Protein AF-A0A2P2M6H8-F1 (afdb_monome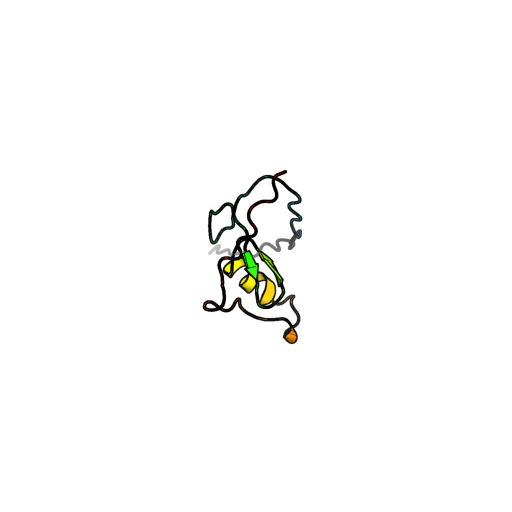r_lite)

Secondary structure (DSSP, 8-state):
---------------------SSS-SS-SS---S-EEE-TTT--EES-HHHHHHHHTSTTS-GGG-----TTT----EE-----

Radius of gyration: 19.08 Å; chains: 1; bounding box: 42×59×32 Å

Structure (mmCIF, N/CA/C/O backbone):
data_AF-A0A2P2M6H8-F1
#
_entry.id   AF-A0A2P2M6H8-F1
#
loop_
_atom_site.group_PDB
_atom_site.id
_atom_site.type_symbol
_atom_site.label_atom_id
_atom_site.label_alt_id
_atom_site.label_comp_id
_atom_site.label_asym_id
_atom_site.label_entity_id
_atom_site.label_seq_id
_atom_site.pdbx_PDB_ins_code
_atom_site.Cartn_x
_atom_site.Cartn_y
_atom_site.Cartn_z
_atom_site.occupancy
_atom_site.B_iso_or_equiv
_atom_site.auth_seq_id
_atom_site.auth_comp_id
_atom_site.auth_asym_id
_atom_site.auth_atom_id
_atom_site.pdbx_PDB_model_num
ATOM 1 N N . MET A 1 1 ? 27.817 46.698 -2.114 1.00 50.06 1 MET A N 1
ATOM 2 C CA . MET A 1 1 ? 26.498 46.047 -2.172 1.00 50.06 1 MET A CA 1
ATOM 3 C C . MET A 1 1 ? 26.705 44.667 -1.594 1.00 50.06 1 MET A C 1
ATOM 5 O O . MET A 1 1 ? 27.359 43.858 -2.235 1.00 50.06 1 MET A O 1
ATOM 9 N N . ASP A 1 2 ? 26.305 44.472 -0.343 1.00 54.44 2 ASP A N 1
ATOM 10 C CA . ASP A 1 2 ? 26.361 4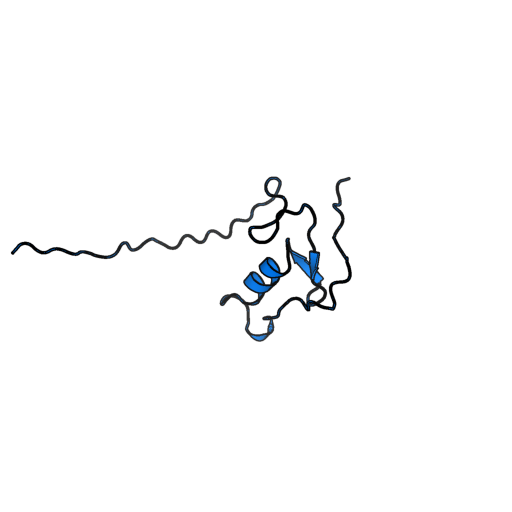3.163 0.302 1.00 54.44 2 ASP A CA 1
ATOM 11 C C . ASP A 1 2 ? 25.119 42.393 -0.160 1.00 54.44 2 ASP A C 1
ATOM 13 O O . ASP A 1 2 ? 23.992 42.843 0.052 1.00 54.44 2 ASP A O 1
ATOM 17 N N . GLY A 1 3 ? 25.333 41.343 -0.945 1.00 52.44 3 GLY A N 1
ATOM 18 C CA . GLY A 1 3 ? 24.280 40.567 -1.584 1.00 52.44 3 GLY A CA 1
ATOM 19 C C . GLY A 1 3 ? 24.621 39.096 -1.467 1.00 52.44 3 GLY A C 1
ATOM 20 O O . GLY A 1 3 ? 25.399 38.577 -2.263 1.00 52.44 3 GLY A O 1
ATOM 21 N N . GLY A 1 4 ? 24.066 38.454 -0.442 1.00 55.06 4 GLY A N 1
ATOM 22 C CA . GLY A 1 4 ? 24.150 37.015 -0.251 1.00 55.06 4 GLY A CA 1
ATOM 23 C C . GLY A 1 4 ? 23.321 36.221 -1.261 1.00 55.06 4 GLY A C 1
ATOM 24 O O . GLY A 1 4 ? 22.454 36.763 -1.939 1.00 55.06 4 GLY A O 1
ATOM 25 N N . ILE A 1 5 ? 23.591 34.918 -1.320 1.00 62.38 5 ILE A N 1
ATOM 26 C CA . ILE A 1 5 ? 22.610 33.837 -1.147 1.00 62.38 5 ILE A CA 1
ATOM 27 C C . ILE A 1 5 ? 23.391 32.514 -1.175 1.00 62.38 5 ILE A C 1
ATOM 29 O O . ILE A 1 5 ? 23.912 32.091 -2.203 1.00 62.38 5 ILE A O 1
ATOM 33 N N . GLU A 1 6 ? 23.488 31.868 -0.019 1.00 60.84 6 GLU A N 1
ATOM 34 C CA . GLU A 1 6 ? 23.936 30.481 0.105 1.00 60.84 6 GLU A CA 1
ATOM 35 C C . GLU A 1 6 ? 22.718 29.575 -0.127 1.00 60.84 6 GLU A C 1
ATOM 37 O O . GLU A 1 6 ? 21.686 29.748 0.527 1.00 60.84 6 GLU A O 1
ATOM 42 N N . PRO A 1 7 ? 22.802 28.592 -1.031 1.00 59.12 7 PRO A N 1
ATOM 43 C CA . PRO A 1 7 ? 22.096 27.339 -0.792 1.00 59.12 7 PRO A CA 1
ATOM 44 C C . PRO A 1 7 ? 23.068 26.180 -1.077 1.00 59.12 7 PRO A C 1
ATOM 46 O O . PRO A 1 7 ? 23.858 26.223 -2.016 1.00 59.12 7 PRO A O 1
ATOM 49 N N . LYS A 1 8 ? 23.059 25.059 -0.369 1.00 49.81 8 LYS A N 1
ATOM 50 C CA . LYS A 1 8 ? 21.909 24.256 0.027 1.00 49.81 8 LYS A CA 1
ATOM 51 C C . LYS A 1 8 ? 22.412 23.165 0.975 1.00 49.81 8 LYS A C 1
ATOM 53 O O . LYS A 1 8 ? 23.315 22.409 0.634 1.00 49.81 8 LYS A O 1
ATOM 58 N N . MET A 1 9 ? 21.777 23.114 2.138 1.00 50.56 9 MET A N 1
ATOM 59 C CA . MET A 1 9 ? 21.546 21.938 2.974 1.00 50.56 9 MET A CA 1
ATOM 60 C C . MET A 1 9 ? 21.645 20.600 2.214 1.00 50.56 9 MET A C 1
ATOM 62 O O . MET A 1 9 ? 20.773 20.233 1.431 1.00 50.56 9 MET A O 1
ATOM 66 N N . SER A 1 10 ? 22.710 19.849 2.466 1.00 50.16 10 SER A N 1
ATOM 67 C CA . SER A 1 10 ? 22.758 18.415 2.205 1.00 50.16 10 SER A CA 1
ATOM 68 C C . SER A 1 10 ? 22.071 17.713 3.375 1.00 50.16 10 SER A C 1
ATOM 70 O O . SER A 1 10 ? 22.693 17.487 4.412 1.00 50.16 10 SER A O 1
ATOM 72 N N . VAL A 1 11 ? 20.775 17.433 3.239 1.00 62.41 11 VAL A N 1
ATOM 73 C CA . VAL A 1 11 ? 20.060 16.567 4.185 1.00 62.41 11 VAL A CA 1
ATOM 74 C C . VAL A 1 11 ? 20.444 15.122 3.842 1.00 62.41 11 VAL A C 1
ATOM 76 O O . VAL A 1 11 ? 20.245 14.718 2.692 1.00 62.41 11 VAL A O 1
ATOM 79 N N . PRO A 1 12 ? 21.050 14.353 4.764 1.00 56.38 12 PRO A N 1
ATOM 80 C CA . PRO A 1 12 ? 21.275 12.932 4.550 1.00 56.38 12 PRO A CA 1
ATOM 81 C C . PRO A 1 12 ? 19.916 12.238 4.447 1.00 56.38 12 PRO A C 1
ATOM 83 O O . PRO A 1 12 ? 19.046 12.443 5.281 1.00 56.38 12 PRO A O 1
ATOM 86 N N . ARG A 1 13 ? 19.729 11.466 3.377 1.00 54.53 13 ARG A N 1
ATOM 87 C CA . ARG A 1 13 ? 18.507 10.712 3.104 1.00 54.53 13 ARG A CA 1
ATOM 88 C C . ARG A 1 13 ? 18.475 9.482 4.010 1.00 54.53 13 ARG A C 1
ATOM 90 O O . ARG A 1 13 ? 18.914 8.411 3.600 1.00 54.53 13 ARG A O 1
ATOM 97 N N . ASP A 1 14 ? 18.012 9.647 5.242 1.00 54.91 14 ASP A N 1
ATOM 98 C CA . ASP A 1 14 ? 17.395 8.548 5.970 1.00 54.91 14 ASP A CA 1
ATOM 99 C C . ASP A 1 14 ? 15.997 8.337 5.378 1.00 54.91 14 ASP A C 1
ATOM 101 O O . ASP A 1 14 ? 15.052 9.054 5.669 1.00 54.91 14 ASP A O 1
ATOM 105 N N . GLU A 1 15 ? 15.867 7.386 4.457 1.00 62.03 15 GLU A N 1
ATOM 106 C CA . GLU A 1 15 ? 14.566 6.749 4.243 1.00 62.03 15 GLU A CA 1
ATOM 107 C C . GLU A 1 15 ? 14.646 5.388 4.910 1.00 62.03 15 GLU A C 1
ATOM 109 O O . GLU A 1 15 ? 14.924 4.356 4.301 1.00 62.03 15 GLU A O 1
ATOM 114 N N . GLU A 1 16 ? 14.509 5.455 6.231 1.00 50.88 16 GLU A N 1
ATOM 115 C CA . GLU A 1 16 ? 14.132 4.336 7.069 1.00 50.88 16 GLU A CA 1
ATOM 116 C C . GLU A 1 16 ? 12.803 3.794 6.528 1.00 50.88 16 GLU A C 1
ATOM 118 O O . GLU A 1 16 ? 11.761 4.454 6.587 1.00 50.88 16 GLU A O 1
ATOM 123 N N . LEU A 1 17 ? 12.863 2.605 5.928 1.00 48.91 17 LEU A N 1
ATOM 124 C CA . LEU A 1 17 ? 11.694 1.788 5.644 1.00 48.91 17 LEU A CA 1
ATOM 125 C C . LEU A 1 17 ? 11.039 1.490 6.992 1.00 48.91 17 LEU A C 1
ATOM 127 O O . LEU A 1 17 ? 11.419 0.549 7.680 1.00 48.91 17 LEU A O 1
ATOM 131 N N . SER A 1 18 ? 10.099 2.351 7.363 1.00 44.41 18 SER A N 1
ATOM 132 C CA . SER A 1 18 ? 9.298 2.245 8.572 1.00 44.41 18 SER A CA 1
ATOM 133 C C . SER A 1 18 ? 8.462 0.974 8.513 1.00 44.41 18 SER A C 1
ATOM 135 O O . SER A 1 18 ? 7.342 0.927 8.001 1.00 44.41 18 SER A O 1
ATOM 137 N N . GLU A 1 19 ? 9.039 -0.097 9.045 1.00 53.47 19 GLU A N 1
ATOM 138 C CA . GLU A 1 19 ? 8.349 -1.321 9.409 1.00 53.47 19 GLU A CA 1
ATOM 139 C C . GLU A 1 19 ? 7.457 -1.017 10.624 1.00 53.47 19 GLU A C 1
ATOM 141 O O . GLU A 1 19 ? 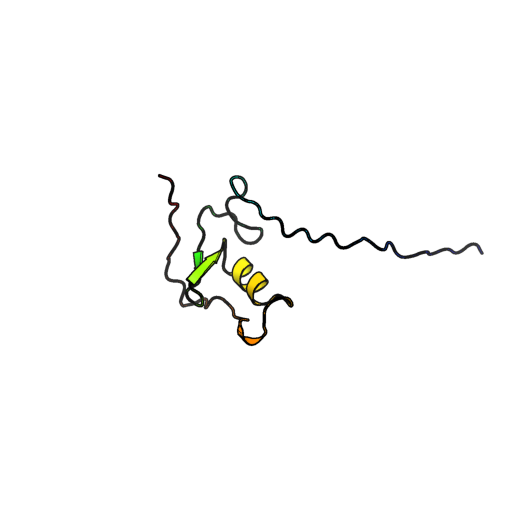7.779 -1.360 11.761 1.00 53.47 19 GLU A O 1
ATOM 146 N N . ASP A 1 20 ? 6.317 -0.351 10.392 1.00 45.53 20 ASP A N 1
ATOM 147 C CA . ASP A 1 20 ? 5.244 -0.196 11.383 1.00 45.53 20 ASP A CA 1
ATOM 148 C C . ASP A 1 20 ? 4.551 -1.551 11.588 1.00 45.53 20 ASP A C 1
ATOM 150 O O . ASP A 1 20 ? 3.469 -1.860 11.078 1.00 45.53 20 ASP A O 1
ATOM 154 N N . LEU A 1 21 ? 5.243 -2.413 12.327 1.00 50.28 21 LEU A N 1
ATOM 155 C CA . LEU A 1 21 ? 4.695 -3.608 12.932 1.00 50.28 21 LEU A CA 1
ATOM 156 C C . LEU A 1 21 ? 3.767 -3.202 14.080 1.00 50.28 21 LEU A C 1
ATOM 158 O O . LEU A 1 21 ? 4.132 -3.235 15.250 1.00 50.28 21 LEU A O 1
ATOM 162 N N . GLY A 1 22 ? 2.513 -2.938 13.723 1.00 51.81 22 GLY A N 1
ATOM 163 C CA . GLY A 1 22 ? 1.374 -3.225 14.583 1.00 51.81 22 GLY A CA 1
ATOM 164 C C . GLY A 1 22 ? 0.830 -2.052 15.397 1.00 51.81 22 GLY A C 1
ATOM 165 O O . GLY A 1 22 ? 1.467 -1.537 16.304 1.00 51.81 22 GLY A O 1
ATOM 166 N N . PHE A 1 23 ? -0.464 -1.806 15.170 1.00 49.41 23 PHE A N 1
ATOM 167 C CA . PHE A 1 23 ? -1.387 -1.052 16.027 1.00 49.41 23 PHE A CA 1
ATOM 168 C C . PHE A 1 23 ? -1.239 0.479 16.019 1.00 49.41 23 PHE A C 1
ATOM 170 O O . PHE A 1 23 ? -0.807 1.080 16.995 1.00 49.41 23 PHE A O 1
ATOM 177 N N . GLY A 1 24 ? -1.769 1.142 14.983 1.00 52.53 24 GLY A N 1
ATOM 178 C CA . GLY A 1 24 ? -1.989 2.593 15.070 1.00 52.53 24 GLY A CA 1
ATOM 179 C C . GLY A 1 24 ? -2.902 3.219 14.024 1.00 52.53 24 GLY A C 1
ATOM 180 O O . GLY A 1 24 ? -3.814 3.962 14.379 1.00 52.53 24 GLY A O 1
ATOM 181 N N . ASN A 1 25 ? -2.725 2.899 12.740 1.00 56.75 25 ASN A N 1
ATOM 182 C CA . ASN A 1 25 ? -3.336 3.693 11.670 1.00 56.75 25 ASN A CA 1
ATOM 183 C C . ASN A 1 25 ? -4.270 2.844 10.802 1.00 56.75 25 ASN A C 1
ATOM 185 O O . ASN A 1 25 ? -3.852 2.192 9.853 1.00 56.75 25 ASN A O 1
ATOM 189 N N . PHE A 1 26 ? -5.568 2.843 11.118 1.00 69.38 26 PHE A N 1
ATOM 190 C CA . PHE A 1 26 ? -6.561 2.241 10.227 1.00 69.38 26 PHE A CA 1
ATOM 191 C C . PHE A 1 26 ? -6.678 3.067 8.936 1.00 69.38 26 PHE A C 1
ATOM 193 O O . PHE A 1 26 ? -7.252 4.161 8.936 1.00 69.38 26 PHE A O 1
ATOM 200 N N . GLY A 1 27 ? -6.172 2.516 7.836 1.00 79.31 27 GLY A N 1
ATOM 201 C CA . GLY A 1 27 ? -6.215 3.125 6.511 1.00 79.31 27 GLY A CA 1
ATOM 202 C C . GLY A 1 27 ? -4.896 3.786 6.119 1.00 79.31 27 GLY A C 1
ATOM 203 O O . GLY A 1 27 ? -3.859 3.581 6.731 1.00 79.31 27 GLY A O 1
ATOM 204 N N . CYS A 1 28 ? -4.941 4.590 5.064 1.00 87.88 28 CYS A N 1
ATOM 205 C CA . CYS A 1 28 ? -3.780 5.250 4.470 1.00 87.88 28 CYS A CA 1
ATOM 206 C C . CYS A 1 28 ? -4.080 6.727 4.180 1.00 87.88 28 CYS A C 1
ATOM 208 O O . CYS A 1 28 ? -5.220 7.180 4.326 1.00 87.88 28 CYS A O 1
ATOM 210 N N . SER A 1 29 ? -3.077 7.470 3.707 1.00 88.69 29 SER A N 1
ATOM 211 C CA . SER A 1 29 ? -3.224 8.850 3.209 1.00 88.69 29 SER A CA 1
ATOM 212 C C . SER A 1 29 ? -4.313 8.989 2.135 1.00 88.69 29 SER A C 1
ATOM 214 O O . SER A 1 29 ? -4.966 10.027 2.050 1.00 88.69 29 SER A O 1
ATOM 216 N N . HIS A 1 30 ? -4.559 7.934 1.355 1.00 87.75 30 HIS A N 1
ATOM 217 C CA . HIS A 1 30 ? -5.569 7.922 0.297 1.00 87.75 30 HIS A CA 1
ATOM 218 C C . HIS A 1 30 ? -6.987 7.683 0.819 1.00 87.75 30 HIS A C 1
ATOM 220 O O . HIS A 1 30 ? -7.926 8.317 0.343 1.00 87.75 30 HIS A O 1
ATOM 226 N N . TYR A 1 31 ? -7.159 6.764 1.778 1.00 86.06 31 TYR A N 1
ATOM 227 C CA . TYR A 1 31 ? -8.460 6.392 2.340 1.00 86.06 31 TYR A CA 1
ATOM 228 C C . TYR A 1 31 ? -8.371 6.079 3.832 1.00 86.06 31 TYR A C 1
ATOM 230 O O . TYR A 1 31 ? -7.626 5.195 4.249 1.00 86.06 31 TYR A O 1
ATOM 238 N N . ARG A 1 32 ? -9.251 6.701 4.622 1.00 83.69 32 ARG A N 1
ATOM 239 C CA . ARG A 1 32 ? -9.477 6.360 6.034 1.00 83.69 32 ARG A CA 1
ATOM 240 C C . ARG A 1 32 ? -10.564 5.298 6.159 1.00 83.69 32 ARG A C 1
ATOM 242 O O . ARG A 1 32 ? -11.734 5.609 6.371 1.00 83.69 32 ARG A O 1
ATOM 249 N N . ARG A 1 33 ? -10.182 4.036 5.987 1.00 81.88 33 ARG A N 1
ATOM 250 C CA . ARG A 1 33 ? -11.059 2.869 6.145 1.00 81.88 33 ARG A CA 1
ATOM 251 C C . ARG A 1 33 ? -10.353 1.810 6.974 1.00 81.88 33 ARG A C 1
ATOM 253 O O . ARG A 1 33 ? -9.133 1.744 6.968 1.00 81.88 33 ARG A O 1
ATOM 260 N N . LYS A 1 34 ? -11.127 0.981 7.670 1.00 79.06 34 LYS A N 1
ATOM 261 C CA . LYS A 1 34 ? -10.562 -0.073 8.518 1.00 79.06 34 LYS A CA 1
ATOM 262 C C . LYS A 1 34 ? -10.129 -1.303 7.709 1.00 79.06 34 LYS A C 1
ATOM 264 O O . LYS A 1 34 ? -9.208 -1.986 8.122 1.00 79.06 34 LYS A O 1
ATOM 269 N N . CYS A 1 35 ? -10.698 -1.532 6.525 1.00 78.06 35 CYS A N 1
ATOM 270 C CA . CYS A 1 35 ? -10.381 -2.701 5.707 1.00 78.06 35 CYS A CA 1
ATOM 271 C C . CYS A 1 35 ? -9.182 -2.506 4.762 1.00 78.06 35 CYS A C 1
ATOM 273 O O . CYS A 1 35 ? -9.030 -1.461 4.120 1.00 78.06 35 CYS A O 1
ATOM 275 N N . LYS A 1 36 ? -8.399 -3.578 4.601 1.00 85.31 36 LYS A N 1
ATOM 276 C CA . LYS A 1 36 ? -7.400 -3.730 3.536 1.00 85.31 36 LYS A CA 1
ATOM 277 C C . LYS A 1 36 ? -8.025 -4.445 2.331 1.00 85.31 36 LYS A C 1
ATOM 279 O O . LYS A 1 36 ? -9.050 -5.121 2.451 1.00 85.31 36 LYS A O 1
ATOM 284 N N . ILE A 1 37 ? -7.434 -4.272 1.153 1.00 85.06 37 ILE A N 1
ATOM 285 C CA . ILE A 1 37 ? -7.808 -4.989 -0.071 1.00 85.06 37 ILE A CA 1
ATOM 286 C C . ILE A 1 37 ? -6.738 -6.010 -0.418 1.00 85.06 37 ILE A C 1
ATOM 288 O O . ILE A 1 37 ? -5.552 -5.737 -0.258 1.00 85.06 37 ILE A O 1
ATOM 292 N N . ARG A 1 38 ? -7.163 -7.155 -0.947 1.00 88.62 38 ARG A N 1
ATOM 293 C CA . ARG A 1 38 ? -6.273 -8.066 -1.663 1.00 88.62 38 ARG A CA 1
ATOM 294 C C . ARG A 1 38 ? -6.286 -7.702 -3.145 1.00 88.62 38 ARG A C 1
ATOM 296 O O . ARG A 1 38 ? -7.362 -7.633 -3.742 1.00 88.62 38 ARG A O 1
ATOM 303 N N . ALA A 1 39 ? -5.124 -7.411 -3.715 1.00 87.38 39 ALA A N 1
ATOM 304 C CA . ALA A 1 39 ? -5.002 -7.027 -5.113 1.00 87.38 39 ALA A CA 1
ATOM 305 C C . ALA A 1 39 ? -5.153 -8.271 -6.012 1.00 87.38 39 ALA A C 1
ATOM 307 O O . ALA A 1 39 ? -4.402 -9.224 -5.837 1.00 87.38 39 ALA A O 1
ATOM 308 N N . PRO A 1 40 ? -6.088 -8.300 -6.978 1.00 86.25 40 PRO A N 1
ATOM 309 C CA . PRO A 1 40 ? -6.297 -9.474 -7.835 1.00 86.25 40 PRO A CA 1
ATOM 310 C C . PRO A 1 40 ? -5.158 -9.722 -8.837 1.00 86.25 40 PRO A C 1
ATOM 312 O O . PRO A 1 40 ? -5.099 -10.785 -9.438 1.00 86.25 40 PRO A O 1
ATOM 315 N N . CYS A 1 41 ? -4.270 -8.746 -9.039 1.00 86.75 41 CYS A N 1
ATOM 316 C CA . CYS A 1 41 ? -3.147 -8.828 -9.973 1.00 86.75 41 CYS A CA 1
ATOM 317 C C . CYS A 1 41 ? -1.933 -9.591 -9.423 1.00 86.75 41 CYS A C 1
ATOM 319 O O . CYS A 1 41 ? -1.199 -10.193 -10.199 1.00 86.75 41 CYS A O 1
ATOM 321 N N . CYS A 1 42 ? -1.718 -9.561 -8.107 1.00 88.00 42 CYS A N 1
ATOM 322 C CA . CYS A 1 42 ? -0.529 -10.126 -7.458 1.00 88.00 42 CYS A CA 1
ATOM 323 C C . CYS A 1 42 ? -0.826 -10.800 -6.109 1.00 88.00 42 CYS A C 1
ATOM 325 O O . CYS A 1 42 ? 0.090 -11.231 -5.416 1.00 88.00 42 CYS A O 1
ATOM 327 N N . ASP A 1 43 ? -2.101 -10.869 -5.716 1.00 86.81 43 ASP A N 1
ATOM 328 C CA . ASP A 1 43 ? -2.595 -11.479 -4.479 1.00 86.81 43 ASP A CA 1
ATOM 329 C C . ASP A 1 43 ? -2.072 -10.873 -3.162 1.00 86.81 43 ASP A C 1
ATOM 331 O O . ASP A 1 43 ? -2.410 -11.372 -2.083 1.00 86.81 43 ASP A O 1
ATOM 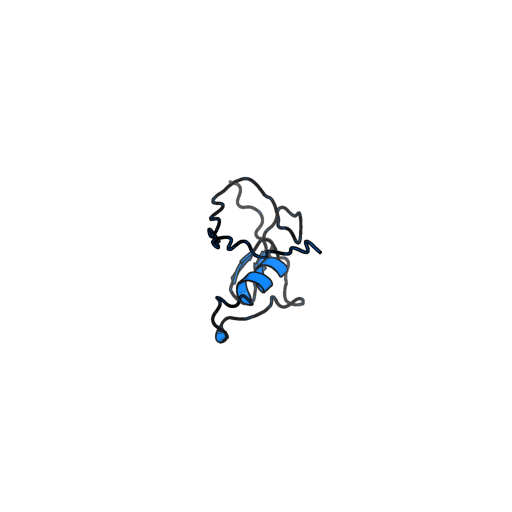335 N N . GLU A 1 44 ? -1.326 -9.770 -3.231 1.00 87.69 44 GLU A N 1
ATOM 336 C CA . GLU A 1 44 ? -0.797 -9.020 -2.090 1.00 87.69 44 GLU A CA 1
ATOM 337 C C . GLU A 1 44 ? -1.860 -8.121 -1.431 1.00 87.69 44 GLU A C 1
ATOM 339 O O . GLU A 1 44 ? -2.859 -7.726 -2.044 1.00 87.69 44 GLU A O 1
ATOM 344 N N . VAL A 1 45 ? -1.655 -7.787 -0.152 1.00 87.88 45 VAL A N 1
ATOM 345 C CA . VAL A 1 45 ? -2.617 -7.034 0.669 1.00 87.88 45 VAL A CA 1
ATOM 346 C C . VAL A 1 45 ? -2.140 -5.602 0.895 1.00 87.88 45 VAL A C 1
ATOM 348 O O . VAL A 1 45 ? -1.058 -5.381 1.426 1.00 87.88 45 VAL A O 1
ATOM 351 N N . PHE A 1 46 ? -2.994 -4.630 0.573 1.00 88.44 46 PHE A N 1
ATOM 352 C CA . PHE A 1 46 ? -2.708 -3.200 0.711 1.00 88.44 46 PHE A CA 1
ATOM 353 C C . PHE A 1 46 ? -3.871 -2.451 1.358 1.00 88.44 46 PHE A C 1
ATOM 355 O O . PHE A 1 46 ? -5.035 -2.831 1.211 1.00 88.44 46 PHE A O 1
ATOM 362 N N . ASP A 1 47 ? -3.595 -1.316 1.999 1.00 87.44 47 ASP A N 1
ATOM 363 C CA . ASP A 1 47 ? -4.646 -0.444 2.539 1.00 87.44 47 ASP A CA 1
ATOM 364 C C . ASP A 1 47 ? -5.559 0.111 1.442 1.00 87.44 47 ASP A C 1
ATOM 366 O O . ASP A 1 47 ? -6.768 0.280 1.643 1.00 87.44 47 ASP A O 1
ATOM 370 N N . CYS A 1 48 ? -5.025 0.345 0.237 1.00 88.19 48 CYS A N 1
ATOM 371 C CA . CYS A 1 48 ? -5.811 0.704 -0.938 1.00 88.19 48 CYS A CA 1
ATOM 372 C C . CYS A 1 48 ? -5.113 0.468 -2.278 1.00 88.19 48 CYS A C 1
ATOM 374 O O . CYS A 1 48 ? -3.933 0.140 -2.336 1.00 88.19 48 CYS A O 1
ATOM 376 N N . ARG A 1 49 ? -5.860 0.694 -3.371 1.00 89.75 49 ARG A N 1
ATOM 377 C CA . ARG A 1 49 ? -5.321 0.594 -4.735 1.00 89.75 49 ARG A CA 1
ATOM 378 C C . ARG A 1 49 ? -4.225 1.624 -5.026 1.00 89.75 49 ARG A C 1
ATOM 380 O O . ARG A 1 49 ? -3.350 1.345 -5.822 1.00 89.75 49 ARG A O 1
ATOM 387 N N . HIS A 1 50 ? -4.283 2.806 -4.407 1.00 91.25 50 HIS A N 1
ATOM 388 C CA . HIS A 1 50 ? -3.268 3.841 -4.616 1.00 91.25 50 HIS A CA 1
ATOM 389 C C . HIS A 1 50 ? -1.953 3.439 -3.953 1.00 91.25 50 HIS A C 1
ATOM 391 O O . HIS A 1 50 ? -0.944 3.399 -4.640 1.00 91.25 50 HIS A O 1
ATOM 397 N N . CYS A 1 51 ? -2.014 2.965 -2.703 1.00 90.94 51 CYS A N 1
ATOM 398 C CA . CYS A 1 51 ? -0.857 2.398 -2.011 1.00 90.94 51 CYS A CA 1
ATOM 399 C C . CYS A 1 51 ? -0.223 1.245 -2.795 1.00 90.94 51 CYS A C 1
ATOM 401 O O . CYS A 1 51 ? 0.994 1.184 -2.908 1.00 90.94 51 CYS A O 1
ATOM 403 N N . HIS A 1 52 ? -1.040 0.354 -3.371 1.00 92.19 52 HIS A N 1
ATOM 404 C CA . HIS A 1 52 ? -0.527 -0.673 -4.276 1.00 92.19 52 HIS A CA 1
ATOM 405 C C . HIS A 1 52 ? 0.232 -0.046 -5.454 1.00 92.19 52 HIS A C 1
ATOM 407 O O . HIS A 1 52 ? 1.382 -0.393 -5.699 1.00 92.19 52 HIS A O 1
ATOM 413 N N . ASN A 1 53 ? -0.407 0.864 -6.194 1.00 91.56 53 ASN A N 1
ATOM 414 C CA . ASN A 1 53 ? 0.167 1.420 -7.417 1.00 91.56 53 ASN A CA 1
ATOM 415 C C . ASN A 1 53 ? 1.433 2.242 -7.146 1.00 91.56 53 ASN A C 1
ATOM 417 O O . ASN A 1 53 ? 2.356 2.192 -7.947 1.00 91.56 53 ASN A O 1
ATOM 421 N N . GLU A 1 54 ? 1.509 2.983 -6.043 1.00 92.44 54 GLU A N 1
ATOM 422 C CA . GLU A 1 54 ? 2.721 3.722 -5.671 1.00 92.44 54 GLU A CA 1
ATOM 423 C C . GLU A 1 54 ? 3.882 2.779 -5.367 1.00 92.44 54 GLU A C 1
ATOM 425 O O . GLU A 1 54 ? 4.985 2.988 -5.865 1.00 92.44 54 GLU A O 1
ATOM 430 N N . LEU A 1 55 ? 3.621 1.704 -4.617 1.00 89.88 55 LEU A N 1
ATOM 431 C CA . LEU A 1 55 ? 4.639 0.707 -4.304 1.00 89.88 55 LEU A CA 1
ATOM 432 C C . LEU A 1 55 ? 5.087 -0.036 -5.564 1.00 89.88 55 LEU A C 1
ATOM 434 O O . LEU A 1 55 ? 6.281 -0.116 -5.828 1.00 89.88 55 LEU A O 1
ATOM 438 N N . LYS A 1 56 ? 4.150 -0.529 -6.381 1.00 92.12 56 LYS A N 1
ATOM 439 C CA . LYS A 1 56 ? 4.467 -1.313 -7.585 1.00 92.12 56 LYS A CA 1
ATOM 440 C C . LYS A 1 56 ? 5.035 -0.490 -8.733 1.00 92.12 56 LYS A C 1
ATOM 442 O O . LYS A 1 56 ? 5.751 -1.055 -9.548 1.00 92.12 56 LYS A O 1
ATOM 447 N N . ASN A 1 57 ? 4.784 0.817 -8.794 1.00 88.88 57 ASN A N 1
ATOM 448 C CA . ASN A 1 57 ? 5.384 1.699 -9.801 1.00 88.88 57 ASN A CA 1
ATOM 449 C C . ASN A 1 57 ? 6.599 2.491 -9.284 1.00 88.88 57 ASN A C 1
ATOM 451 O O . ASN A 1 57 ? 7.105 3.350 -10.011 1.00 88.88 57 ASN A O 1
ATOM 455 N N . SER A 1 58 ? 7.087 2.217 -8.067 1.00 90.50 58 SER A N 1
ATOM 456 C CA . SER A 1 58 ? 8.311 2.839 -7.553 1.00 90.50 58 SER A CA 1
ATOM 457 C C . SER A 1 58 ? 9.519 2.519 -8.445 1.00 90.50 58 SER A C 1
ATOM 459 O O . SER A 1 58 ? 9.585 1.486 -9.118 1.00 90.50 58 SER A O 1
ATOM 461 N N . LEU A 1 59 ? 10.512 3.411 -8.440 1.00 85.38 59 LEU A N 1
ATOM 462 C CA . LEU A 1 59 ? 11.763 3.225 -9.181 1.00 85.38 59 LEU A CA 1
ATOM 463 C C . LEU A 1 59 ? 12.577 2.027 -8.671 1.00 85.38 59 LEU A C 1
ATOM 465 O O . LEU A 1 59 ? 13.390 1.494 -9.421 1.00 85.38 59 LEU A O 1
ATOM 469 N N . GLU A 1 60 ? 12.330 1.600 -7.434 1.00 86.88 60 GLU A N 1
ATOM 470 C CA . GLU A 1 60 ? 12.988 0.463 -6.779 1.00 86.88 60 GLU A CA 1
ATOM 471 C C . GLU A 1 60 ? 12.398 -0.892 -7.199 1.00 86.88 60 GLU A C 1
ATOM 473 O O . GLU A 1 60 ? 12.998 -1.936 -6.952 1.00 86.88 60 GLU A O 1
ATOM 478 N N . VAL A 1 61 ? 11.243 -0.890 -7.874 1.00 87.94 61 VAL A N 1
ATOM 479 C CA . VAL A 1 61 ? 10.611 -2.103 -8.399 1.00 87.94 61 VAL A CA 1
ATOM 480 C C . VAL A 1 61 ? 11.109 -2.391 -9.811 1.00 87.94 61 VAL A C 1
ATOM 482 O O . VAL A 1 61 ? 11.173 -1.498 -10.672 1.00 87.94 61 VAL A O 1
ATOM 485 N N . ASN A 1 62 ? 11.423 -3.668 -10.057 1.00 88.62 62 ASN A N 1
ATOM 486 C CA . ASN A 1 62 ? 11.799 -4.156 -11.378 1.00 88.62 62 ASN A CA 1
ATOM 487 C C . ASN A 1 62 ? 10.757 -3.728 -12.418 1.00 88.62 62 ASN A C 1
ATOM 489 O O . ASN A 1 62 ? 9.559 -3.879 -12.183 1.00 88.62 62 ASN A O 1
ATOM 493 N N . PRO A 1 63 ? 11.178 -3.268 -13.606 1.00 89.56 63 PRO A N 1
ATOM 494 C CA . PRO A 1 63 ? 10.255 -2.798 -14.636 1.00 89.56 63 PRO A CA 1
ATOM 495 C C . PRO A 1 63 ? 9.232 -3.859 -15.072 1.00 89.56 63 PRO A C 1
ATOM 497 O O . PRO A 1 63 ? 8.134 -3.492 -15.473 1.00 89.56 63 PRO A O 1
ATOM 500 N N . ASN A 1 64 ? 9.563 -5.150 -14.955 1.00 89.75 64 ASN A N 1
ATOM 501 C CA . ASN A 1 64 ? 8.655 -6.253 -15.288 1.00 89.75 64 ASN A CA 1
ATOM 502 C C . ASN A 1 64 ? 7.548 -6.478 -14.247 1.00 89.75 64 ASN A C 1
ATOM 504 O O . ASN A 1 64 ? 6.503 -7.019 -14.588 1.00 89.75 64 ASN A O 1
ATOM 508 N N . ASP A 1 65 ? 7.768 -6.056 -13.001 1.00 86.69 65 ASP A N 1
ATOM 509 C CA . ASP A 1 65 ? 6.822 -6.240 -11.899 1.00 86.69 65 ASP A CA 1
ATOM 510 C C . ASP A 1 65 ? 5.914 -5.012 -11.707 1.00 86.69 65 ASP A C 1
ATOM 512 O O . ASP A 1 65 ? 5.061 -5.000 -10.817 1.00 86.69 65 ASP A O 1
ATOM 516 N N . ARG A 1 66 ? 6.066 -3.968 -12.536 1.00 91.88 66 ARG A N 1
ATOM 517 C CA . ARG A 1 66 ? 5.260 -2.742 -12.459 1.00 91.88 66 ARG A CA 1
ATOM 518 C C . ARG A 1 66 ? 3.867 -2.969 -13.015 1.00 91.88 66 ARG A C 1
ATOM 520 O O . ARG A 1 66 ? 3.707 -3.373 -14.165 1.00 91.88 66 ARG A O 1
ATOM 527 N N . HIS A 1 67 ? 2.857 -2.677 -12.207 1.00 92.25 67 HIS A N 1
ATOM 528 C CA . HIS A 1 67 ? 1.466 -2.808 -12.609 1.00 92.25 67 HIS A CA 1
ATOM 529 C C . HIS A 1 67 ? 0.532 -2.023 -11.687 1.00 92.25 67 HIS A C 1
ATOM 531 O O . HIS A 1 67 ? 0.863 -1.696 -10.547 1.00 92.25 67 HIS A O 1
ATOM 537 N N . ASP A 1 68 ? -0.674 -1.776 -12.191 1.00 90.19 68 ASP A N 1
ATOM 538 C CA . ASP A 1 68 ? -1.748 -1.115 -11.463 1.00 90.19 68 ASP A CA 1
ATOM 539 C C . ASP A 1 68 ? -2.868 -2.095 -11.122 1.00 90.19 68 ASP A C 1
ATOM 541 O O . ASP A 1 68 ? -3.173 -3.010 -11.890 1.00 90.19 68 ASP A O 1
ATOM 545 N N . VAL A 1 69 ? -3.555 -1.856 -10.003 1.00 86.62 69 VAL A N 1
ATOM 546 C CA . VAL A 1 69 ? -4.755 -2.627 -9.664 1.00 86.62 69 VAL A CA 1
ATOM 547 C C . VAL A 1 69 ? -5.859 -2.372 -10.704 1.00 86.62 69 VAL A C 1
ATOM 549 O O . VAL A 1 69 ? -6.320 -1.228 -10.837 1.00 86.62 69 VAL A O 1
ATOM 552 N N . PRO A 1 70 ? -6.374 -3.410 -11.392 1.00 82.94 70 PRO A N 1
ATOM 553 C CA . PRO A 1 70 ? -7.451 -3.256 -12.364 1.00 82.94 70 PRO A CA 1
ATOM 554 C C . PRO A 1 70 ? -8.748 -2.784 -11.690 1.00 82.94 70 PRO A C 1
ATOM 556 O O . PRO A 1 70 ? -9.358 -3.483 -10.880 1.00 82.94 70 PRO A O 1
ATOM 559 N N . ARG A 1 71 ? -9.218 -1.581 -12.055 1.00 74.00 71 ARG A N 1
ATOM 560 C CA . ARG A 1 71 ? -10.384 -0.917 -11.429 1.00 74.00 71 ARG A CA 1
ATOM 561 C C . ARG A 1 71 ? -11.678 -1.735 -11.499 1.00 74.00 71 ARG A C 1
ATOM 563 O O . ARG A 1 71 ? -12.504 -1.630 -10.595 1.00 74.00 71 ARG A O 1
ATOM 570 N N . HIS A 1 72 ? -11.864 -2.500 -12.571 1.00 73.94 72 HIS A N 1
ATOM 571 C CA . HIS A 1 72 ? -13.113 -3.214 -12.863 1.00 73.94 72 HIS A CA 1
ATOM 572 C C . HIS A 1 72 ? -13.149 -4.639 -12.300 1.00 73.94 72 HIS A C 1
ATOM 574 O O . HIS A 1 72 ? -14.216 -5.242 -12.243 1.00 73.94 72 HIS A O 1
ATOM 580 N N . GLU A 1 73 ? -12.007 -5.164 -11.857 1.00 62.97 73 GLU A N 1
ATOM 581 C CA . GLU A 1 73 ? -11.880 -6.540 -11.367 1.00 62.97 73 GLU A CA 1
ATOM 582 C C . GLU A 1 73 ? -11.821 -6.623 -9.837 1.00 62.97 73 GLU A C 1
ATOM 584 O O . GLU A 1 73 ? -11.787 -7.706 -9.256 1.00 62.97 73 GLU A O 1
ATOM 589 N N . LEU A 1 74 ? 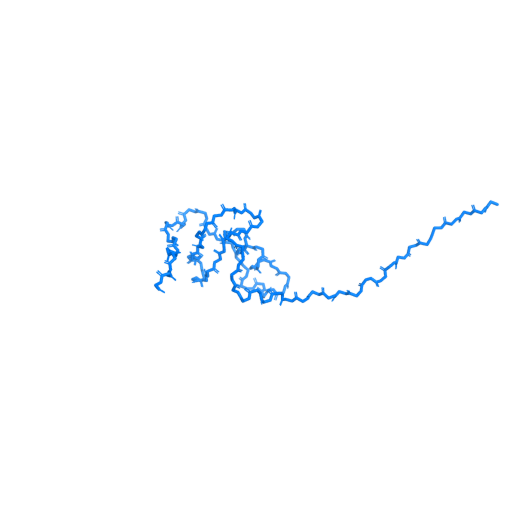-11.899 -5.474 -9.158 1.00 61.72 74 LEU A N 1
ATOM 590 C CA . LEU A 1 74 ? -12.089 -5.405 -7.715 1.00 61.72 74 LEU A CA 1
ATOM 591 C C . LEU A 1 74 ? -13.484 -5.924 -7.331 1.00 61.72 74 LEU A C 1
ATOM 593 O O . LEU A 1 74 ? -14.404 -5.160 -7.029 1.00 61.72 74 LEU A O 1
ATOM 597 N N . LYS A 1 75 ? -13.642 -7.250 -7.293 1.00 62.06 75 LYS A N 1
ATOM 598 C CA . LYS A 1 75 ? -14.658 -7.895 -6.460 1.00 62.06 75 LYS A CA 1
ATOM 599 C C . LYS A 1 75 ? -14.366 -7.482 -5.016 1.00 62.06 75 LYS A C 1
ATOM 601 O O . LYS A 1 75 ? -13.204 -7.308 -4.651 1.00 62.06 75 LYS A O 1
ATOM 606 N N . ARG A 1 76 ? -15.408 -7.221 -4.215 1.00 58.53 76 ARG A N 1
ATOM 607 C CA . ARG A 1 76 ? -15.273 -6.796 -2.807 1.00 58.53 76 ARG A CA 1
ATOM 608 C C . ARG A 1 76 ? -14.683 -7.937 -1.972 1.00 58.53 76 ARG A C 1
ATOM 610 O O . ARG A 1 76 ? -15.380 -8.565 -1.192 1.00 58.53 76 ARG A O 1
ATOM 617 N N . ASN A 1 77 ? -13.400 -8.201 -2.152 1.00 55.91 77 ASN A N 1
ATOM 618 C CA . ASN A 1 77 ? -12.593 -9.072 -1.325 1.00 55.91 77 ASN A CA 1
ATOM 619 C C . ASN A 1 77 ? -11.863 -8.155 -0.345 1.00 55.91 77 ASN A C 1
ATOM 621 O O . ASN A 1 77 ? -10.640 -8.008 -0.379 1.00 55.91 77 ASN A O 1
ATOM 625 N N . THR A 1 78 ? -12.645 -7.444 0.473 1.00 59.03 78 THR A N 1
ATOM 626 C CA . THR A 1 78 ? -12.105 -6.880 1.702 1.00 59.03 78 THR A CA 1
ATOM 627 C C . THR A 1 78 ? -11.626 -8.064 2.518 1.00 59.03 78 THR A C 1
ATOM 629 O O . THR A 1 78 ? -12.363 -9.032 2.713 1.00 59.03 78 THR A O 1
ATOM 632 N N . VAL A 1 79 ? -10.362 -8.034 2.931 1.00 62.88 79 VAL A N 1
ATOM 633 C CA . VAL A 1 79 ? -9.924 -8.940 3.986 1.00 62.88 79 VAL A CA 1
ATOM 634 C C . VAL A 1 79 ? -10.609 -8.417 5.243 1.00 62.88 79 VAL A C 1
ATOM 636 O O . VAL A 1 79 ? -10.158 -7.461 5.872 1.00 62.88 79 VAL A O 1
ATOM 639 N N . GLU A 1 80 ? -11.813 -8.931 5.499 1.00 53.19 80 GLU A N 1
ATOM 640 C CA . GLU A 1 80 ? -12.518 -8.685 6.746 1.00 53.19 80 GLU A CA 1
ATOM 641 C C . GLU A 1 80 ? -11.549 -9.048 7.862 1.00 53.19 80 GLU A C 1
ATOM 643 O O . GLU A 1 80 ? -10.872 -10.077 7.813 1.00 53.19 80 GLU A O 1
ATOM 648 N N . HIS A 1 81 ? -11.408 -8.123 8.800 1.00 55.44 81 HIS A N 1
ATOM 649 C CA . HIS A 1 81 ? -10.450 -8.220 9.876 1.00 55.44 81 HIS A CA 1
ATOM 650 C C . HIS A 1 81 ? -10.513 -9.601 10.536 1.00 55.44 81 HIS A C 1
ATOM 652 O O . HIS A 1 81 ? -11.498 -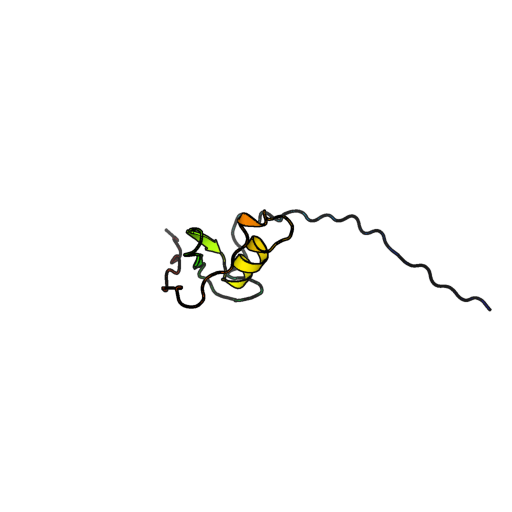9.932 11.192 1.00 55.44 81 HIS A O 1
ATOM 658 N N . PHE A 1 82 ? -9.434 -10.373 10.423 1.00 47.69 82 PHE A N 1
ATOM 659 C CA . PHE A 1 82 ? -9.135 -11.428 11.382 1.00 47.69 82 PHE A CA 1
ATOM 660 C C . PHE A 1 82 ? -8.755 -10.749 12.708 1.00 47.69 82 PHE A C 1
ATOM 662 O O . PHE A 1 82 ? -7.584 -10.583 13.028 1.00 47.69 82 PHE A O 1
ATOM 669 N N . PHE A 1 83 ? -9.762 -10.282 13.447 1.00 46.81 83 PHE A N 1
ATOM 670 C CA . PHE A 1 83 ? -9.693 -10.181 14.899 1.00 46.81 83 PHE A CA 1
ATOM 671 C C . PHE A 1 83 ? -10.394 -11.434 15.437 1.00 46.81 83 PHE A C 1
ATOM 673 O O . PHE A 1 83 ? -11.619 -11.531 15.391 1.00 46.81 83 PHE A O 1
ATOM 680 N N . SER A 1 84 ? -9.613 -12.417 15.879 1.00 40.88 84 SER A N 1
ATOM 681 C CA . SER A 1 84 ? -10.033 -13.393 16.892 1.00 40.88 84 SER A CA 1
ATOM 682 C C . SER A 1 84 ? -9.192 -13.164 18.132 1.00 40.88 84 SER A C 1
ATOM 684 O O . SER A 1 84 ? -7.991 -12.863 17.950 1.00 40.88 84 SER A O 1
#

pLDDT: mean 72.36, std 16.94, range [40.88, 92.44]

Organism: Rhizophora mucronata (NCBI:txid61149)

InterPro domains:
  IPR008913 Zinc finger, CHY-type [PF05495] (28-80)
  IPR008913 Zinc finger, CHY-type [PS51266] (21-84)
  IPR037274 Zinc finger, CHY-type superfamily [SSF161219] (25-58)

Foldseek 3Di:
DDDDDDDDDPDPDPPDPPPPPDDDAQADPVDRHNWWAQQPVPRDIGSDQVRVQCVLVDPPHDPVSHDGRDPVPPDPPTVPDPDD

Sequence (84 aa):
MDGGIEPKMSVPRDEELSEDLGFGNFGCSHYRRKCKIRAPCCDEVFDCRHCHNELKNSLEVNPNDRHDVPRHELKRNTVEHFFS